Protein AF-K0REX4-F1 (afdb_monomer)

Foldseek 3Di:
DPPPPPPLPPDPPDPPDDHPVNVVVVVVVVVVVVVVVVVVVVVVCVVPQDPVQCDDPRRPVVVVVCCVVVVVVVVVVVLVVLCVVDVPCSVVVVVVVVVVVVVVVVVVCVVCVVVVVD

Solven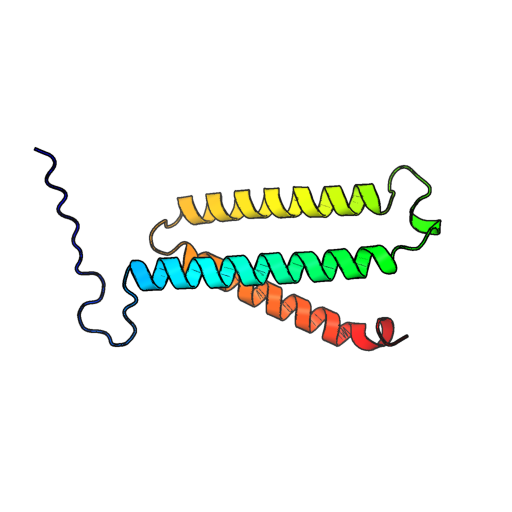t-accessible surface area (backbone atoms only — not comparable to full-atom values): 7109 Å² total; per-residue (Å²): 141,80,85,77,81,69,80,84,68,81,52,85,88,48,96,82,52,73,53,71,68,59,48,51,55,51,49,51,53,53,53,54,53,52,56,50,51,53,52,52,53,53,56,54,48,71,74,69,66,57,78,77,46,60,67,64,92,78,14,56,68,55,51,52,49,50,51,54,54,48,50,50,52,52,47,54,50,48,54,52,55,44,43,74,76,35,69,90,47,36,67,63,65,50,47,56,59,48,53,51,50,52,52,48,52,53,50,52,48,65,73,47,42,81,78,66,75,116

Mean predicted aligned error: 11.3 Å

Sequence (118 aa):
MFSADYSETFNQGLPLAVGPARYITGSLIAFSGIEACESYVASLMSKVVPSTLAQGTFNSGLLATLVGTGGRAVGDLFITLMGLISIRHILNLLIIPGIALMGLSIAIIRWNYELLAV

Secondary structure (DSSP, 8-state):
---------SSTT-TT---HHHHHHHHHHHHHHHHHHHHHHHHHHHHH--GGGGSSSS-HHHHHHHHHHHHHHHHHHHHHHHHHH-GGGHHHHHHHHHHHHHHHHHHHHHHHHHHH--

Structure (mmCIF, N/CA/C/O backbone):
data_AF-K0REX4-F1
#
_entry.id   AF-K0REX4-F1
#
loop_
_atom_site.group_PDB
_atom_site.id
_atom_site.type_symbol
_atom_site.label_atom_id
_atom_site.label_alt_id
_atom_site.label_comp_id
_atom_site.label_asym_id
_atom_site.label_entity_id
_atom_site.label_seq_id
_atom_site.pdbx_PDB_ins_code
_atom_site.Cartn_x
_atom_site.Cartn_y
_atom_site.Cartn_z
_atom_site.occupancy
_atom_site.B_iso_or_equiv
_atom_site.auth_seq_id
_atom_site.auth_comp_id
_atom_site.auth_asym_id
_atom_site.auth_atom_id
_atom_site.pdbx_PDB_model_num
ATOM 1 N N . MET A 1 1 ? 26.960 15.673 -26.737 1.00 39.31 1 MET A N 1
ATOM 2 C CA . MET A 1 1 ? 27.250 14.227 -26.802 1.00 39.31 1 MET A CA 1
ATOM 3 C C . MET A 1 1 ? 26.673 13.574 -25.554 1.00 39.31 1 MET A C 1
ATOM 5 O O . MET A 1 1 ? 27.376 13.366 -24.581 1.00 39.31 1 MET A O 1
ATOM 9 N N . PHE A 1 2 ? 25.360 13.354 -25.554 1.00 38.59 2 PHE A N 1
ATOM 10 C CA . PHE A 1 2 ? 24.672 12.518 -24.573 1.00 38.59 2 PHE A CA 1
ATOM 11 C C . PHE A 1 2 ? 23.896 11.519 -25.425 1.00 38.59 2 PHE A C 1
ATOM 13 O O . PHE A 1 2 ? 22.746 11.751 -25.785 1.00 38.59 2 PHE A O 1
ATOM 20 N N . SER A 1 3 ? 24.612 10.499 -25.907 1.00 38.62 3 SER A N 1
ATOM 21 C CA . SER A 1 3 ? 23.994 9.365 -26.588 1.00 38.62 3 SER A CA 1
ATOM 22 C C . SER A 1 3 ? 23.226 8.602 -25.531 1.00 38.62 3 SER A C 1
ATOM 24 O O . SER A 1 3 ? 23.769 7.741 -24.843 1.00 38.62 3 SER A O 1
ATOM 26 N N . ALA A 1 4 ? 21.971 8.988 -25.358 1.00 45.75 4 ALA A N 1
ATOM 27 C CA . ALA A 1 4 ? 21.021 8.195 -24.629 1.00 45.75 4 ALA A CA 1
ATOM 28 C C . ALA A 1 4 ? 20.598 7.057 -25.560 1.00 45.75 4 ALA A C 1
ATOM 30 O O . ALA A 1 4 ? 19.569 7.116 -26.229 1.00 45.75 4 ALA A O 1
ATOM 31 N N . ASP A 1 5 ? 21.462 6.046 -25.641 1.00 40.00 5 ASP A N 1
ATOM 32 C CA . ASP A 1 5 ? 21.108 4.718 -26.127 1.00 40.00 5 ASP A CA 1
ATOM 33 C C . ASP A 1 5 ? 20.165 4.107 -25.078 1.00 40.00 5 ASP A C 1
ATOM 35 O O . ASP A 1 5 ? 20.516 3.251 -24.263 1.00 40.00 5 ASP A O 1
ATOM 39 N N . TYR A 1 6 ? 18.956 4.667 -25.000 1.00 48.50 6 TYR A N 1
ATOM 40 C CA . TYR A 1 6 ? 17.841 3.993 -24.379 1.00 48.50 6 TYR A CA 1
ATOM 41 C C . TYR A 1 6 ? 17.543 2.836 -25.314 1.00 48.50 6 TYR A C 1
ATOM 43 O O . TYR A 1 6 ? 16.890 2.990 -26.340 1.00 48.50 6 TYR A O 1
ATOM 51 N N . SER A 1 7 ? 18.088 1.679 -24.967 1.00 47.53 7 SER A N 1
ATOM 52 C CA . SER A 1 7 ? 17.596 0.377 -25.387 1.00 47.53 7 SER A CA 1
ATOM 53 C C . SER A 1 7 ? 16.093 0.290 -25.048 1.00 47.53 7 SER A C 1
ATOM 55 O O . SER A 1 7 ? 15.681 -0.297 -24.048 1.00 47.53 7 SER A O 1
ATOM 57 N N . GLU A 1 8 ? 15.255 0.947 -25.856 1.00 49.91 8 GLU A N 1
ATOM 58 C CA . GLU A 1 8 ? 13.788 1.010 -25.786 1.00 49.91 8 GLU A CA 1
ATOM 59 C C . GLU A 1 8 ? 13.157 -0.254 -26.385 1.00 49.91 8 GLU A C 1
ATOM 61 O O . GLU A 1 8 ? 12.082 -0.243 -26.983 1.00 49.91 8 GLU A O 1
ATOM 66 N N . THR A 1 9 ? 13.834 -1.385 -26.212 1.00 52.44 9 THR A N 1
ATOM 67 C CA . THR A 1 9 ? 13.416 -2.682 -26.739 1.00 52.44 9 THR A CA 1
ATOM 68 C C . THR A 1 9 ? 13.166 -3.658 -25.598 1.00 52.44 9 THR A C 1
ATOM 70 O O . THR A 1 9 ? 13.515 -4.832 -25.670 1.00 52.44 9 THR A O 1
ATOM 73 N N . PHE A 1 10 ? 12.545 -3.201 -24.507 1.00 52.94 10 PHE A N 1
ATOM 74 C CA . PHE A 1 10 ? 12.085 -4.120 -23.469 1.00 52.94 10 PHE A CA 1
ATOM 75 C C . PHE A 1 10 ? 10.750 -4.749 -23.885 1.00 52.94 10 PHE A C 1
ATOM 77 O O . PHE A 1 10 ? 9.693 -4.125 -23.820 1.00 52.94 10 PHE A O 1
ATOM 84 N N . ASN A 1 11 ? 10.832 -6.024 -24.281 1.00 55.62 11 ASN A N 1
ATOM 85 C CA . ASN A 1 11 ? 9.716 -6.940 -24.534 1.00 55.62 11 ASN A CA 1
ATOM 86 C C . ASN A 1 11 ? 8.950 -6.740 -25.864 1.00 55.62 11 ASN A C 1
ATOM 88 O O . ASN A 1 11 ? 7.766 -7.062 -25.963 1.00 55.62 11 ASN A O 1
ATOM 92 N N . GLN A 1 12 ? 9.617 -6.258 -26.921 1.00 49.28 12 GLN A N 1
ATOM 93 C CA . GLN A 1 12 ? 9.059 -6.331 -28.278 1.00 49.28 12 GLN A CA 1
ATOM 94 C C . GLN A 1 12 ? 8.996 -7.803 -28.725 1.00 49.28 12 GLN A C 1
ATOM 96 O O . GLN A 1 12 ? 10.005 -8.391 -29.099 1.00 49.28 12 GLN A O 1
ATOM 101 N N . GLY A 1 13 ? 7.809 -8.409 -28.625 1.00 54.84 13 GLY A N 1
ATOM 102 C CA . GLY A 1 13 ? 7.546 -9.785 -29.066 1.00 54.84 13 GLY A CA 1
ATOM 103 C C . GLY A 1 13 ? 6.653 -10.613 -28.138 1.00 54.84 13 GLY A C 1
ATOM 104 O O . GLY A 1 13 ? 6.170 -11.662 -28.554 1.00 54.84 13 GLY A O 1
ATOM 105 N N . LEU A 1 14 ? 6.384 -10.152 -26.910 1.00 58.25 14 LEU A N 1
ATOM 106 C CA . LEU A 1 14 ? 5.507 -10.854 -25.968 1.00 58.25 14 LEU A CA 1
ATOM 107 C C . LEU A 1 14 ? 4.161 -10.119 -25.832 1.00 58.25 14 LEU A C 1
ATOM 109 O O . LEU A 1 14 ? 4.157 -8.925 -25.534 1.00 58.25 14 LEU A O 1
ATOM 113 N N . PRO A 1 15 ? 3.006 -10.796 -25.966 1.00 59.75 15 PRO A N 1
ATOM 114 C CA . PRO A 1 15 ? 1.693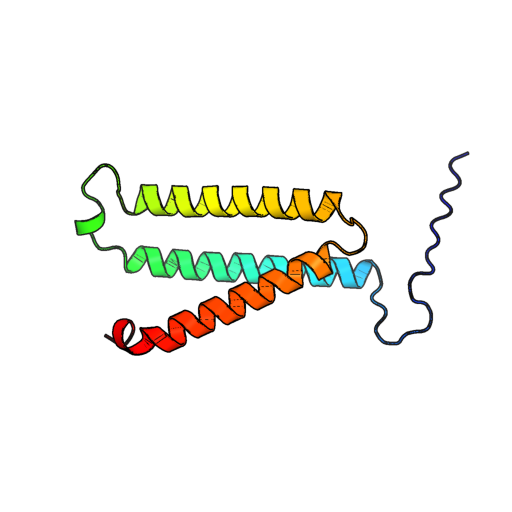 -10.144 -25.885 1.00 59.75 15 PRO A CA 1
ATOM 115 C C . PRO A 1 15 ? 1.406 -9.486 -24.522 1.00 59.75 15 PRO A C 1
ATOM 117 O O . PRO A 1 15 ? 0.574 -8.586 -24.436 1.00 59.75 15 PRO A O 1
ATOM 120 N N . LEU A 1 16 ? 2.110 -9.898 -23.460 1.00 62.91 16 LEU A N 1
ATOM 121 C CA . LEU A 1 16 ? 2.005 -9.318 -22.115 1.00 62.91 16 LEU A CA 1
ATOM 122 C C . LEU A 1 16 ? 2.991 -8.163 -21.856 1.00 62.91 16 LEU A C 1
ATOM 124 O O . LEU A 1 16 ? 3.087 -7.679 -20.729 1.00 62.91 16 LEU A O 1
ATOM 128 N N . ALA A 1 17 ? 3.730 -7.701 -22.866 1.00 63.00 17 ALA A N 1
ATOM 129 C CA . ALA A 1 17 ? 4.601 -6.542 -22.733 1.00 63.00 17 ALA A CA 1
ATOM 130 C C . ALA A 1 17 ? 3.800 -5.273 -22.409 1.00 63.00 17 ALA A C 1
ATOM 132 O O . ALA A 1 17 ? 2.876 -4.884 -23.129 1.00 63.00 17 ALA A O 1
ATOM 133 N N . VAL A 1 18 ? 4.170 -4.606 -21.316 1.00 67.75 18 VAL A N 1
ATOM 134 C CA . VAL A 1 18 ? 3.530 -3.365 -20.880 1.00 67.75 18 VAL A CA 1
ATOM 135 C C . VAL A 1 18 ? 4.457 -2.206 -21.213 1.00 67.75 18 VAL A C 1
ATOM 137 O O . VAL A 1 18 ? 5.563 -2.118 -20.691 1.00 67.75 18 VAL A O 1
ATOM 140 N N . GLY A 1 19 ? 4.006 -1.321 -22.103 1.00 76.62 19 GLY A N 1
ATOM 141 C CA . GLY A 1 19 ? 4.747 -0.107 -22.435 1.00 76.62 19 GLY A CA 1
ATOM 142 C C . GLY A 1 19 ? 4.775 0.897 -21.271 1.00 76.62 19 GLY A C 1
ATOM 143 O O . GLY A 1 19 ? 3.900 0.841 -20.398 1.00 76.62 19 GLY A O 1
ATOM 144 N N . PRO A 1 20 ? 5.712 1.864 -21.282 1.00 77.25 20 PRO A N 1
ATOM 145 C CA . PRO A 1 20 ? 5.881 2.841 -20.202 1.00 77.25 20 PRO A CA 1
ATOM 146 C C . PRO A 1 20 ? 4.593 3.601 -19.858 1.00 77.25 20 PRO A C 1
ATOM 148 O O . PRO A 1 20 ? 4.241 3.733 -18.691 1.00 77.25 20 PRO A O 1
ATOM 151 N N . ALA A 1 21 ? 3.831 4.025 -20.871 1.00 78.38 21 ALA A N 1
ATOM 152 C CA . ALA A 1 21 ? 2.570 4.739 -20.667 1.00 78.38 21 ALA A CA 1
ATOM 153 C C . ALA A 1 21 ? 1.525 3.887 -19.925 1.00 78.38 21 ALA A C 1
ATOM 155 O O . ALA A 1 21 ? 0.937 4.339 -18.947 1.00 78.38 21 ALA A O 1
ATOM 156 N N . ARG A 1 22 ? 1.339 2.624 -20.335 1.00 78.25 22 ARG A N 1
ATOM 157 C CA . ARG A 1 22 ? 0.398 1.693 -19.685 1.00 78.25 22 ARG A CA 1
ATOM 158 C C . ARG A 1 22 ? 0.818 1.383 -18.247 1.00 78.25 22 ARG A C 1
ATOM 160 O O . ARG A 1 22 ? -0.041 1.273 -17.378 1.00 78.25 22 ARG A O 1
ATOM 167 N N . TYR A 1 23 ? 2.124 1.278 -18.001 1.00 80.38 23 TYR A N 1
ATOM 168 C CA . TYR A 1 23 ? 2.685 1.080 -16.666 1.00 80.38 23 TYR A CA 1
ATOM 169 C C . TYR A 1 23 ? 2.392 2.267 -15.738 1.00 80.38 23 TYR A C 1
ATOM 171 O O . TYR A 1 23 ? 1.912 2.073 -14.619 1.00 80.38 23 TYR A O 1
ATOM 179 N N . ILE A 1 24 ? 2.624 3.496 -16.211 1.00 82.94 24 ILE A N 1
ATOM 180 C CA . ILE A 1 24 ? 2.369 4.718 -15.436 1.00 82.94 24 ILE A CA 1
ATOM 181 C C . ILE A 1 24 ? 0.870 4.857 -15.153 1.00 82.94 24 ILE A C 1
ATOM 183 O O . ILE A 1 24 ? 0.481 5.024 -13.999 1.00 82.94 24 ILE A O 1
ATOM 187 N N . THR A 1 25 ? 0.018 4.716 -16.174 1.00 87.12 25 THR A N 1
ATOM 188 C CA . THR A 1 25 ? -1.439 4.802 -16.003 1.00 87.12 25 THR A CA 1
ATOM 189 C C . THR A 1 25 ? -1.960 3.733 -15.041 1.00 87.12 25 THR A C 1
ATOM 191 O O . THR A 1 25 ? -2.743 4.054 -14.150 1.00 87.12 25 THR A O 1
ATOM 194 N N . GLY A 1 26 ? -1.499 2.483 -15.161 1.00 86.00 26 GLY A N 1
ATOM 195 C CA . GLY A 1 26 ? -1.882 1.409 -14.242 1.00 86.00 26 GLY A CA 1
ATOM 196 C C . GLY A 1 26 ? -1.451 1.680 -12.798 1.00 86.00 26 GLY A C 1
ATOM 197 O O . GLY A 1 26 ? -2.237 1.470 -11.876 1.00 86.00 26 GLY A O 1
ATOM 198 N N . SER A 1 27 ? -0.244 2.218 -12.604 1.00 84.06 27 SER A N 1
ATOM 199 C CA . SER A 1 27 ? 0.267 2.583 -11.277 1.00 84.06 27 SER A CA 1
ATOM 200 C C . SER A 1 27 ? -0.542 3.716 -10.638 1.00 84.06 27 SER A C 1
ATOM 202 O O . SER A 1 27 ? -0.859 3.641 -9.454 1.00 84.06 27 SER A O 1
ATOM 204 N N . LEU A 1 28 ? -0.936 4.733 -11.416 1.00 89.38 28 LEU A N 1
ATOM 205 C CA . LEU A 1 28 ? -1.781 5.834 -10.934 1.00 89.38 28 LEU A CA 1
ATOM 206 C C . LEU A 1 28 ? -3.167 5.346 -10.502 1.00 89.38 28 LEU A C 1
ATOM 208 O O . LEU A 1 28 ? -3.658 5.739 -9.445 1.00 89.38 28 LEU A O 1
ATOM 212 N N . ILE A 1 29 ? -3.780 4.464 -11.297 1.00 91.75 29 ILE A N 1
ATOM 213 C CA . ILE A 1 29 ? -5.084 3.875 -10.969 1.00 91.75 29 ILE A CA 1
ATOM 214 C C . ILE A 1 29 ? -4.979 3.062 -9.675 1.00 91.75 29 ILE A C 1
ATOM 216 O O . ILE A 1 29 ? -5.765 3.286 -8.755 1.00 91.75 29 ILE A O 1
ATOM 220 N N . ALA A 1 30 ? -3.987 2.173 -9.569 1.00 87.44 30 ALA A N 1
ATOM 221 C C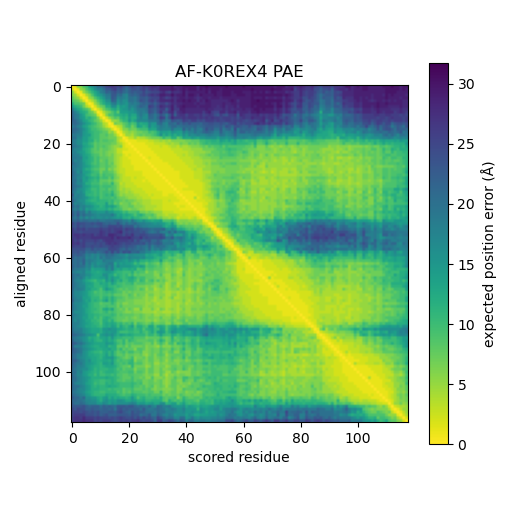A . ALA A 1 30 ? -3.778 1.363 -8.370 1.00 87.44 30 ALA A CA 1
ATOM 222 C C . ALA A 1 30 ? -3.554 2.230 -7.120 1.00 87.44 30 ALA A C 1
ATOM 224 O O . ALA A 1 30 ? -4.208 2.014 -6.101 1.00 87.44 30 ALA A O 1
ATOM 225 N N . PHE A 1 31 ? -2.697 3.250 -7.221 1.00 87.56 31 PHE A N 1
ATOM 226 C CA . PHE A 1 31 ? -2.433 4.192 -6.134 1.00 87.56 31 PHE A CA 1
ATOM 227 C C . PHE A 1 31 ? -3.707 4.916 -5.678 1.00 87.56 31 PHE A C 1
ATOM 229 O O . PHE A 1 31 ? -4.024 4.921 -4.491 1.00 87.56 31 PHE A O 1
ATOM 236 N N . SER A 1 32 ? -4.487 5.453 -6.622 1.00 93.06 32 SER A N 1
ATOM 237 C CA . SER A 1 32 ? -5.739 6.152 -6.301 1.00 93.06 32 SER A CA 1
ATOM 238 C C . SER A 1 32 ? -6.765 5.254 -5.600 1.00 93.06 32 SER A C 1
ATOM 240 O O . SER A 1 32 ? -7.444 5.701 -4.677 1.00 93.06 32 SER A O 1
ATOM 242 N N . GLY A 1 33 ? -6.852 3.979 -5.997 1.00 91.31 33 GLY A N 1
ATOM 243 C CA . GLY A 1 33 ? -7.753 3.012 -5.374 1.00 91.31 33 GLY A CA 1
ATOM 244 C C . GLY A 1 33 ? -7.356 2.679 -3.936 1.00 91.31 33 GLY A C 1
ATOM 245 O O . GLY A 1 33 ? -8.222 2.601 -3.068 1.00 91.31 33 GLY A O 1
ATOM 246 N N . ILE A 1 34 ? -6.056 2.533 -3.668 1.00 87.50 34 ILE A N 1
ATOM 247 C CA . ILE A 1 34 ? -5.538 2.258 -2.320 1.00 87.50 34 ILE A CA 1
ATOM 248 C C . ILE A 1 34 ? -5.827 3.436 -1.379 1.00 87.50 34 ILE A C 1
ATOM 250 O O . ILE A 1 34 ? -6.397 3.228 -0.309 1.0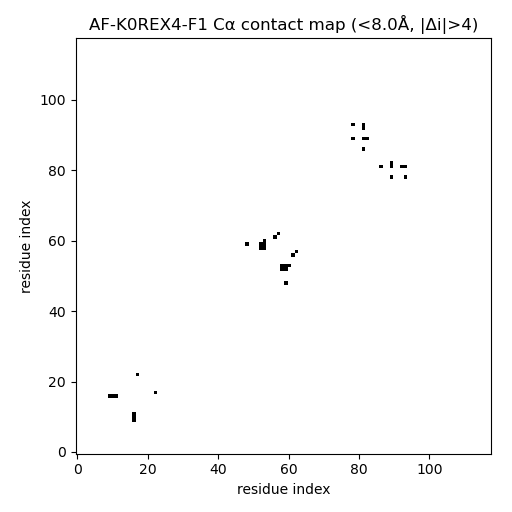0 87.50 34 ILE A O 1
ATOM 254 N N . GLU A 1 35 ? -5.519 4.668 -1.795 1.00 89.38 35 GLU A N 1
ATOM 255 C CA . GLU A 1 35 ? -5.771 5.876 -0.988 1.00 89.38 35 GLU A CA 1
ATOM 256 C C . GLU A 1 35 ? -7.269 6.097 -0.713 1.00 89.38 35 GLU A C 1
ATOM 258 O O . GLU A 1 35 ? -7.663 6.506 0.386 1.00 89.38 35 GLU A O 1
ATOM 263 N N . ALA A 1 36 ? -8.130 5.778 -1.687 1.00 93.06 36 ALA A N 1
ATOM 264 C CA . ALA A 1 36 ? -9.574 5.810 -1.487 1.00 93.06 36 ALA A CA 1
ATOM 265 C C . ALA A 1 36 ? -10.007 4.799 -0.412 1.00 93.06 36 ALA A C 1
ATOM 267 O O . ALA A 1 36 ? -10.713 5.173 0.525 1.00 93.06 36 ALA A O 1
ATOM 268 N N . CYS A 1 37 ? -9.557 3.542 -0.505 1.00 86.75 37 CYS A N 1
ATOM 269 C CA . CYS A 1 37 ? -9.873 2.495 0.473 1.00 86.75 37 CYS A CA 1
ATOM 270 C C . CYS A 1 37 ? -9.411 2.852 1.896 1.00 86.75 37 CYS A C 1
ATOM 272 O O . CYS A 1 37 ? -10.197 2.715 2.835 1.00 86.75 37 CYS A O 1
ATOM 274 N N . GLU A 1 38 ? -8.188 3.367 2.055 1.00 85.19 38 GLU A N 1
ATOM 275 C CA . GLU A 1 38 ? 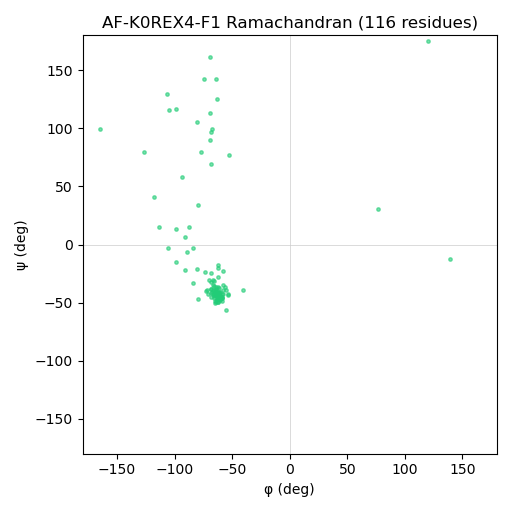-7.665 3.847 3.347 1.00 85.19 38 GLU A CA 1
ATOM 276 C C . GLU A 1 38 ? -8.558 4.947 3.944 1.00 85.19 38 GLU A C 1
ATOM 278 O O . GLU A 1 38 ? -8.905 4.917 5.129 1.00 85.19 38 GLU A O 1
ATOM 283 N N . SER A 1 39 ? -9.017 5.882 3.106 1.00 87.19 39 SER A N 1
ATOM 284 C CA . SER A 1 39 ? -9.905 6.974 3.525 1.00 87.19 39 SER A CA 1
ATOM 285 C C . SER A 1 39 ? -11.267 6.467 4.022 1.00 87.19 39 SER A C 1
ATOM 287 O O . SER A 1 39 ? -11.800 6.982 5.010 1.00 87.19 39 SER A O 1
ATOM 289 N N . TYR A 1 40 ? -11.829 5.433 3.384 1.00 90.06 40 TYR A N 1
ATOM 290 C CA . TYR A 1 40 ? -13.072 4.802 3.842 1.00 90.06 40 TYR A CA 1
ATOM 291 C C . TYR A 1 40 ? -12.901 4.113 5.198 1.00 90.06 40 TYR A C 1
ATOM 293 O O . TYR A 1 40 ? -13.731 4.309 6.089 1.00 90.06 40 TYR A O 1
ATOM 301 N N . VAL A 1 41 ? -11.823 3.343 5.381 1.00 85.56 41 VAL A N 1
ATOM 302 C CA . VAL A 1 41 ? -11.539 2.654 6.651 1.00 85.56 41 VAL A CA 1
ATOM 303 C C . VAL A 1 41 ? -11.358 3.664 7.784 1.00 85.56 41 VAL A C 1
ATOM 305 O O . VAL A 1 41 ? -11.963 3.507 8.846 1.00 85.56 41 VAL A O 1
ATOM 308 N N . ALA A 1 42 ? -10.612 4.744 7.545 1.00 82.44 42 ALA A N 1
ATOM 309 C CA . ALA A 1 42 ? -10.444 5.820 8.519 1.00 82.44 42 ALA A CA 1
ATOM 310 C C . ALA A 1 42 ? -11.786 6.486 8.885 1.00 82.44 42 ALA A C 1
ATOM 312 O O . ALA A 1 42 ? -12.057 6.749 10.061 1.00 82.44 42 ALA A O 1
ATOM 313 N N . SER A 1 43 ? -12.663 6.705 7.898 1.00 84.75 43 SER A N 1
ATOM 314 C CA . SER A 1 43 ? -14.001 7.266 8.122 1.00 84.75 43 SER A CA 1
ATOM 315 C C . SER A 1 43 ? -14.879 6.353 8.982 1.00 84.75 43 SER A C 1
ATOM 317 O O . SER A 1 43 ? -15.547 6.829 9.902 1.00 84.75 43 SER A O 1
ATOM 319 N N . LEU A 1 44 ? -14.853 5.039 8.743 1.00 82.38 44 LEU A N 1
ATOM 320 C CA . LEU A 1 44 ? -15.582 4.074 9.569 1.00 82.38 44 LEU A CA 1
ATOM 321 C C . LEU A 1 44 ? -15.019 4.014 10.992 1.00 82.38 44 LEU A C 1
ATOM 323 O O . LEU A 1 44 ? -15.794 4.087 11.945 1.00 82.38 44 LEU A O 1
ATOM 327 N N . MET A 1 45 ? -13.691 3.980 11.139 1.00 74.94 45 MET A N 1
ATOM 328 C CA . MET A 1 45 ? -13.027 3.978 12.446 1.00 74.94 45 MET A CA 1
ATOM 329 C C . MET A 1 45 ? -13.412 5.196 13.287 1.00 74.94 45 MET A C 1
ATOM 331 O O . MET A 1 45 ? -13.705 5.049 14.470 1.00 74.94 45 MET A O 1
ATOM 335 N N . SER A 1 46 ? -13.539 6.379 12.677 1.00 75.94 46 SER A N 1
ATOM 336 C CA . SER A 1 46 ? -13.978 7.589 13.390 1.00 75.94 46 SER A CA 1
ATOM 337 C C . SER A 1 46 ? -15.356 7.470 14.063 1.00 75.94 46 SER A C 1
ATOM 339 O O . SER A 1 46 ? -15.628 8.193 15.017 1.00 75.94 46 SER A O 1
ATOM 341 N N . LYS A 1 47 ? -16.215 6.550 13.600 1.00 77.06 47 LYS A N 1
ATOM 342 C CA . LYS A 1 47 ? -17.562 6.328 14.152 1.00 77.06 47 LYS A CA 1
ATOM 343 C C . LYS A 1 47 ? -17.602 5.276 15.256 1.00 77.06 47 LYS A C 1
ATOM 345 O O . LYS A 1 47 ? -18.549 5.268 16.035 1.00 77.06 47 LYS A O 1
ATOM 350 N N . VAL A 1 48 ? -16.614 4.383 15.296 1.00 71.31 48 VAL A N 1
ATOM 351 C CA . VAL A 1 48 ? -16.589 3.232 16.213 1.00 71.31 48 VAL A CA 1
ATOM 352 C C . VAL A 1 48 ? -15.602 3.399 17.363 1.00 71.31 48 VAL A C 1
ATOM 354 O O . VAL A 1 48 ? -15.561 2.538 18.233 1.00 71.31 48 VAL A O 1
ATOM 357 N N . VAL A 1 49 ? -14.824 4.488 17.410 1.00 67.88 49 VAL A N 1
ATOM 358 C CA . VAL A 1 49 ? -13.920 4.768 18.537 1.00 67.88 49 VAL A CA 1
ATOM 359 C C . VAL A 1 49 ? -14.743 5.110 19.791 1.00 67.88 49 VAL A C 1
ATOM 361 O O . VAL A 1 49 ? -15.394 6.157 19.829 1.00 67.88 49 VAL A O 1
ATOM 364 N N . PRO A 1 50 ? -14.722 4.263 20.838 1.00 59.62 50 PRO A N 1
ATOM 365 C CA . PRO A 1 50 ? -15.465 4.522 22.062 1.00 59.62 50 PRO A CA 1
ATOM 366 C C . PRO A 1 50 ? -14.781 5.617 22.892 1.00 59.62 50 PRO A C 1
ATOM 368 O O . PRO A 1 50 ? -13.556 5.669 23.013 1.00 59.62 50 PRO A O 1
ATOM 371 N N . SER A 1 51 ? -15.583 6.471 23.532 1.00 59.69 51 SER A N 1
ATOM 372 C CA . SER A 1 51 ? -15.125 7.597 24.365 1.00 59.69 51 SER A CA 1
ATOM 373 C C . SER A 1 51 ? -14.305 7.176 25.594 1.00 59.69 51 SER A C 1
ATOM 375 O O . SER A 1 51 ? -13.561 7.983 26.149 1.00 59.69 51 SER A O 1
ATOM 377 N N . THR A 1 52 ? -14.381 5.906 25.993 1.00 59.59 52 THR A N 1
ATOM 378 C CA . THR A 1 52 ? -13.582 5.310 27.074 1.00 59.59 52 THR A CA 1
ATOM 379 C C . THR A 1 52 ? -12.115 5.080 26.694 1.00 59.59 52 THR A C 1
ATOM 381 O O . THR A 1 52 ? -11.265 5.097 27.578 1.00 59.59 52 THR A O 1
ATOM 384 N N . LEU A 1 53 ? -11.787 4.951 25.400 1.00 55.72 53 LEU A N 1
ATOM 385 C CA . LEU A 1 53 ? -10.405 4.843 24.894 1.00 55.72 53 LEU A CA 1
ATOM 386 C C . LEU A 1 53 ? -9.716 6.209 24.696 1.00 55.72 53 LEU A C 1
ATOM 388 O O . LEU A 1 53 ? -8.548 6.271 24.303 1.00 55.72 53 LEU A O 1
ATOM 392 N N . ALA A 1 54 ? -10.436 7.308 24.941 1.00 56.12 54 ALA A N 1
ATOM 393 C CA . ALA A 1 54 ? -9.927 8.672 24.810 1.00 56.12 54 ALA A CA 1
ATOM 394 C C . ALA A 1 54 ? -9.270 9.213 26.095 1.00 56.12 54 ALA A C 1
ATOM 396 O O . ALA A 1 54 ? -8.709 10.309 26.085 1.00 56.12 54 ALA A O 1
ATOM 397 N N . GLN A 1 55 ? -9.337 8.466 27.201 1.00 54.88 55 GLN A N 1
ATOM 398 C CA . GLN A 1 55 ? -8.808 8.868 28.506 1.00 54.88 55 GLN A CA 1
ATOM 399 C C . GLN A 1 55 ? -7.428 8.226 28.744 1.00 54.88 55 GLN A C 1
ATOM 401 O O . GLN A 1 55 ? -7.313 7.006 28.821 1.00 54.88 55 GLN A O 1
ATOM 406 N N . GLY A 1 56 ? -6.378 9.050 28.871 1.00 66.81 56 GLY A N 1
ATOM 407 C CA . GLY A 1 56 ? -5.001 8.624 29.177 1.00 66.81 56 GLY A CA 1
ATOM 408 C C . GLY A 1 56 ? -3.960 8.985 28.106 1.00 66.81 56 GLY A C 1
ATOM 409 O O . GLY A 1 56 ? -4.283 9.519 27.048 1.00 66.81 56 GLY A O 1
ATOM 410 N N . THR A 1 57 ? -2.681 8.700 28.383 1.00 62.81 57 THR A N 1
ATOM 411 C CA . THR A 1 57 ? -1.539 9.008 27.492 1.00 62.81 57 THR A CA 1
ATOM 412 C C . THR A 1 57 ? -1.514 8.134 26.228 1.00 62.81 57 THR A C 1
ATOM 414 O O . THR A 1 57 ? -1.109 8.603 25.168 1.00 62.81 57 THR A O 1
ATOM 417 N N . PHE A 1 58 ? -2.018 6.895 26.304 1.00 67.12 58 PHE A N 1
ATOM 418 C CA . PHE A 1 58 ? -2.273 6.015 25.153 1.00 67.12 58 PHE A CA 1
ATOM 419 C C . PHE A 1 58 ? -3.722 6.155 24.669 1.00 67.12 58 PHE A C 1
ATOM 421 O O . PHE A 1 58 ? -4.492 5.198 24.640 1.00 67.12 58 PHE A O 1
ATOM 428 N N . ASN A 1 59 ? -4.101 7.380 24.305 1.00 77.50 59 ASN A N 1
ATOM 429 C CA . ASN A 1 59 ? -5.375 7.645 23.646 1.00 77.50 59 ASN A CA 1
ATOM 430 C C . ASN A 1 59 ? -5.397 6.957 22.267 1.00 77.50 59 ASN A C 1
ATOM 432 O O . ASN A 1 59 ? -4.396 6.967 21.543 1.00 77.50 59 ASN A O 1
ATOM 436 N N . SER A 1 60 ? -6.557 6.425 21.881 1.00 72.81 60 SER A N 1
ATOM 437 C CA . SER A 1 60 ? -6.862 5.964 20.517 1.00 72.81 60 SER A CA 1
ATOM 438 C C . SER A 1 60 ? -6.324 6.877 19.400 1.00 72.81 60 SER A C 1
ATOM 440 O O . SER A 1 60 ? -5.787 6.374 18.417 1.00 72.81 60 SER A O 1
ATOM 442 N N . GLY A 1 61 ? -6.374 8.205 19.566 1.00 76.62 61 GLY A N 1
ATOM 443 C CA . GLY A 1 61 ? -5.838 9.159 18.584 1.00 76.62 61 GLY A CA 1
ATOM 444 C C . GLY A 1 61 ? -4.308 9.144 18.458 1.00 76.62 61 GLY A C 1
ATOM 445 O O . GLY A 1 61 ? -3.773 9.233 17.350 1.00 76.62 61 GLY A O 1
ATOM 446 N N . LEU A 1 62 ? -3.588 8.979 19.575 1.00 81.50 62 LEU A N 1
ATOM 447 C CA . LEU A 1 62 ? -2.124 8.882 19.577 1.00 81.50 62 LEU A CA 1
ATOM 448 C C . LEU A 1 62 ? -1.667 7.551 18.973 1.00 81.50 62 LEU A C 1
ATOM 450 O O . LEU A 1 62 ? -0.762 7.535 18.144 1.00 81.50 62 LEU A O 1
ATOM 454 N N . LEU A 1 63 ? -2.339 6.453 19.328 1.00 79.06 63 LEU A N 1
ATOM 455 C CA . LEU A 1 63 ? -2.095 5.132 18.744 1.00 79.06 63 LEU A CA 1
ATOM 456 C C . LEU A 1 63 ? -2.370 5.112 17.237 1.00 79.06 63 LEU A C 1
ATOM 458 O O . LEU A 1 63 ? -1.534 4.619 16.486 1.00 79.06 63 LEU A O 1
ATOM 462 N N . ALA A 1 64 ? -3.477 5.700 16.779 1.00 80.75 64 ALA A N 1
ATOM 463 C CA . ALA A 1 64 ? -3.790 5.794 15.353 1.00 80.75 64 ALA A CA 1
ATOM 464 C C . ALA A 1 64 ? -2.729 6.598 14.583 1.00 80.75 64 ALA A C 1
ATOM 466 O O . ALA A 1 64 ? -2.297 6.194 13.505 1.00 80.75 64 ALA A O 1
ATOM 467 N N . THR A 1 65 ? -2.251 7.700 15.165 1.00 84.62 65 THR A N 1
ATOM 468 C CA . THR A 1 65 ? -1.200 8.525 14.552 1.00 84.62 65 THR A CA 1
ATOM 469 C C . THR A 1 65 ? 0.143 7.795 14.521 1.00 84.62 65 THR A C 1
ATOM 471 O O . THR A 1 65 ? 0.845 7.834 13.508 1.00 84.62 65 THR A O 1
ATOM 474 N N . LEU A 1 66 ? 0.501 7.096 15.601 1.00 86.94 66 LEU A N 1
ATOM 475 C CA . LEU A 1 66 ? 1.743 6.332 15.688 1.00 86.94 66 LEU A CA 1
ATOM 476 C C . LEU A 1 66 ? 1.738 5.143 14.720 1.00 86.94 66 LEU A C 1
ATOM 478 O O . LEU A 1 66 ? 2.731 4.910 14.040 1.00 86.94 66 LEU A O 1
ATOM 482 N N . VAL A 1 67 ? 0.618 4.425 14.615 1.00 85.88 67 VAL A N 1
ATOM 483 C CA . VAL A 1 67 ? 0.455 3.323 13.655 1.00 85.88 67 VAL A CA 1
ATOM 484 C C . VAL A 1 67 ? 0.493 3.847 12.221 1.00 85.88 67 VAL A C 1
ATOM 486 O O . VAL A 1 67 ? 1.193 3.272 11.394 1.00 85.88 67 VAL A O 1
ATOM 489 N N . GLY A 1 68 ? -0.180 4.962 11.924 1.00 83.94 68 GLY A N 1
ATOM 490 C CA . GLY A 1 68 ? -0.184 5.545 10.580 1.00 83.94 68 GLY A CA 1
ATOM 491 C C . GLY A 1 68 ? 1.195 6.045 10.139 1.00 83.94 68 GLY A C 1
ATOM 492 O O . GLY A 1 68 ? 1.681 5.695 9.062 1.00 83.94 68 GLY A O 1
ATOM 493 N N . THR A 1 69 ? 1.864 6.837 10.979 1.00 89.88 69 THR A N 1
ATOM 494 C CA . THR A 1 69 ? 3.201 7.373 10.666 1.00 89.88 69 THR A CA 1
ATOM 495 C C . THR A 1 69 ? 4.283 6.296 10.722 1.00 89.88 69 THR A C 1
ATOM 497 O O . THR A 1 69 ? 5.142 6.255 9.844 1.00 89.88 69 THR A O 1
ATOM 500 N N . GLY A 1 70 ? 4.208 5.378 11.689 1.00 89.81 70 GLY A N 1
ATOM 501 C CA . GLY A 1 70 ? 5.101 4.226 11.795 1.00 89.81 70 GLY A CA 1
ATOM 502 C C . GLY A 1 70 ? 4.956 3.269 10.614 1.00 89.81 70 GLY A C 1
ATOM 503 O O . GLY A 1 70 ? 5.960 2.850 10.046 1.00 89.81 70 GLY A O 1
ATOM 504 N N . GLY A 1 71 ? 3.724 2.984 10.186 1.00 87.56 71 GLY A N 1
ATOM 505 C CA . GLY A 1 71 ? 3.450 2.160 9.009 1.00 87.56 71 GLY A CA 1
ATOM 506 C C . GLY A 1 71 ? 4.047 2.756 7.735 1.00 87.56 71 GLY A C 1
ATOM 507 O O . GLY A 1 71 ? 4.730 2.050 6.994 1.00 87.56 71 GLY A O 1
ATOM 508 N N . ARG A 1 72 ? 3.880 4.069 7.523 1.00 86.75 72 ARG A N 1
ATOM 509 C CA . ARG A 1 72 ? 4.514 4.783 6.401 1.00 86.75 72 ARG A CA 1
ATOM 510 C C . ARG A 1 72 ? 6.040 4.736 6.475 1.00 86.75 72 ARG A C 1
ATOM 512 O O . ARG A 1 72 ? 6.671 4.377 5.490 1.00 86.75 72 ARG A O 1
ATOM 519 N N . ALA A 1 73 ? 6.627 4.989 7.645 1.00 92.88 73 ALA A N 1
ATOM 520 C CA . ALA A 1 73 ? 8.079 4.936 7.826 1.00 92.88 73 ALA A CA 1
ATOM 521 C C . ALA A 1 73 ? 8.664 3.538 7.549 1.00 92.88 73 ALA A C 1
ATOM 523 O O . ALA A 1 73 ? 9.702 3.413 6.898 1.00 92.88 73 ALA A O 1
ATOM 524 N N . VAL A 1 74 ? 7.991 2.476 8.007 1.00 89.88 74 VAL A N 1
ATOM 525 C CA . VAL A 1 74 ? 8.387 1.089 7.710 1.00 89.88 74 VAL A CA 1
ATOM 526 C C . VAL A 1 74 ? 8.225 0.784 6.218 1.00 89.88 74 VAL A C 1
ATOM 528 O O . VAL A 1 74 ? 9.091 0.128 5.641 1.00 89.88 74 VAL A O 1
ATOM 531 N N . GLY A 1 75 ? 7.165 1.289 5.580 1.00 87.81 75 GLY A N 1
ATOM 532 C CA . GLY A 1 75 ? 6.952 1.180 4.136 1.00 87.81 75 GLY A CA 1
ATOM 533 C C . GLY A 1 75 ? 8.064 1.843 3.319 1.00 87.81 75 GLY A C 1
ATOM 534 O O . GLY A 1 75 ? 8.634 1.204 2.435 1.00 87.81 75 GLY A O 1
ATOM 535 N N . ASP A 1 76 ? 8.439 3.075 3.662 1.00 88.50 76 ASP A N 1
ATOM 536 C CA . ASP A 1 76 ? 9.518 3.814 2.995 1.00 88.50 76 ASP A CA 1
ATOM 537 C C . ASP A 1 76 ? 10.877 3.124 3.179 1.00 88.50 76 ASP A C 1
ATOM 539 O O . ASP A 1 76 ? 11.662 3.004 2.229 1.00 88.50 76 ASP A O 1
ATOM 543 N N . LEU A 1 77 ? 11.143 2.596 4.380 1.00 90.31 77 LEU A N 1
ATOM 544 C CA . LEU A 1 77 ? 12.338 1.797 4.647 1.00 90.31 77 LEU A CA 1
ATOM 545 C C . LEU A 1 77 ? 12.345 0.518 3.801 1.00 90.31 77 LEU A C 1
ATOM 547 O O . LEU A 1 77 ? 13.368 0.179 3.204 1.00 90.31 77 LEU A O 1
ATOM 551 N N . PHE A 1 78 ? 11.207 -0.172 3.705 1.00 87.31 78 PHE A N 1
ATOM 552 C CA . PHE A 1 78 ? 11.074 -1.379 2.895 1.00 87.31 78 PHE A CA 1
ATOM 553 C C . PHE A 1 78 ? 11.306 -1.094 1.407 1.00 87.31 78 PHE A C 1
ATOM 555 O O . PHE A 1 78 ? 12.102 -1.783 0.770 1.00 87.31 78 PHE A O 1
ATOM 562 N N . ILE A 1 79 ? 10.689 -0.042 0.861 1.00 87.31 79 ILE A N 1
ATOM 563 C CA . ILE A 1 79 ? 10.887 0.390 -0.531 1.00 87.31 79 ILE A CA 1
ATOM 564 C C . ILE A 1 79 ? 12.361 0.722 -0.784 1.00 87.31 79 ILE A C 1
ATOM 566 O O . ILE A 1 79 ? 12.922 0.299 -1.796 1.00 87.31 79 ILE A O 1
ATOM 570 N N . THR A 1 80 ? 13.009 1.415 0.155 1.00 88.50 80 THR A N 1
ATOM 571 C CA . THR A 1 80 ? 14.437 1.750 0.068 1.00 88.50 80 THR A CA 1
ATOM 572 C C . THR A 1 80 ? 15.305 0.489 0.027 1.00 88.50 80 THR A C 1
ATOM 574 O O . THR A 1 80 ? 16.165 0.365 -0.846 1.00 88.50 80 THR A O 1
ATOM 577 N N . LEU A 1 81 ? 15.051 -0.487 0.906 1.00 86.50 81 LEU A N 1
ATOM 578 C CA . LEU A 1 81 ? 15.777 -1.764 0.929 1.00 86.50 81 LEU A CA 1
ATOM 579 C C . LEU A 1 81 ? 15.576 -2.570 -0.363 1.00 86.50 81 LEU A C 1
ATOM 581 O O . LEU A 1 81 ? 16.537 -3.106 -0.916 1.00 86.50 81 LEU A O 1
ATOM 585 N N . MET A 1 82 ? 14.345 -2.6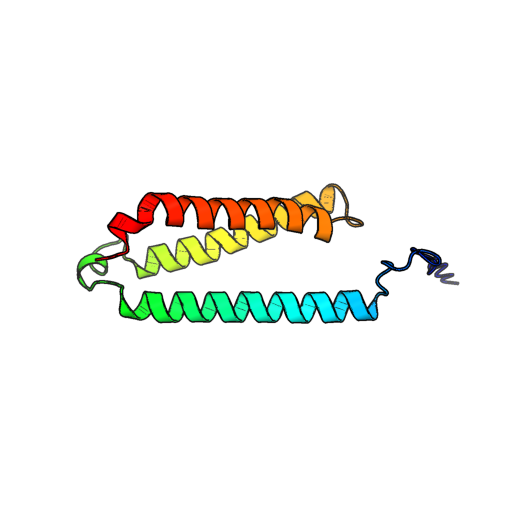28 -0.876 1.00 83.75 82 MET A N 1
ATOM 586 C CA . MET A 1 82 ? 14.045 -3.310 -2.140 1.00 83.75 82 MET A CA 1
ATOM 587 C C . MET A 1 82 ? 14.701 -2.603 -3.338 1.00 83.75 82 MET A C 1
ATOM 589 O O . MET A 1 82 ? 15.174 -3.262 -4.267 1.00 83.75 82 MET A O 1
ATOM 593 N N . GLY A 1 83 ? 14.799 -1.271 -3.295 1.00 83.12 83 GLY A N 1
ATOM 594 C CA . GLY A 1 83 ? 15.505 -0.467 -4.293 1.00 83.12 83 GLY A CA 1
ATOM 595 C C . GLY A 1 83 ? 17.012 -0.695 -4.318 1.00 83.12 83 GLY A C 1
ATOM 596 O O . GLY A 1 83 ? 17.590 -0.728 -5.404 1.00 83.12 83 GLY A O 1
ATOM 597 N N . LEU A 1 84 ? 17.635 -0.934 -3.158 1.00 82.38 84 LEU A N 1
ATOM 598 C CA . LEU A 1 84 ? 19.058 -1.289 -3.072 1.00 82.38 84 LEU A CA 1
ATOM 599 C C . LEU A 1 84 ? 19.365 -2.657 -3.705 1.00 82.38 84 LEU A C 1
ATOM 601 O O . LEU A 1 84 ? 20.446 -2.841 -4.257 1.00 82.38 84 LEU A O 1
ATOM 605 N N . ILE A 1 85 ? 18.423 -3.606 -3.659 1.00 80.25 85 ILE A N 1
ATOM 606 C CA . ILE A 1 85 ? 18.590 -4.949 -4.238 1.00 80.25 85 ILE A CA 1
ATOM 607 C C . ILE A 1 85 ? 18.374 -4.952 -5.754 1.00 80.25 85 ILE A C 1
ATOM 609 O O . ILE A 1 85 ? 19.144 -5.575 -6.487 1.00 80.25 85 ILE A O 1
ATOM 613 N N . SER A 1 86 ? 17.304 -4.319 -6.251 1.00 73.38 86 SER A N 1
ATOM 614 C CA . SER A 1 86 ? 16.973 -4.325 -7.683 1.00 73.38 86 SER A CA 1
ATOM 615 C C . SER A 1 86 ? 15.952 -3.250 -8.065 1.00 73.38 86 SER A C 1
ATOM 617 O O . SER A 1 86 ? 14.743 -3.469 -8.013 1.00 73.38 86 SER A O 1
ATOM 619 N N . ILE A 1 87 ? 16.435 -2.132 -8.613 1.00 73.62 87 ILE A N 1
ATOM 620 C CA . ILE A 1 87 ? 15.594 -1.068 -9.199 1.00 73.62 87 ILE A CA 1
ATOM 621 C C . ILE A 1 87 ? 14.696 -1.576 -10.336 1.00 73.62 87 ILE A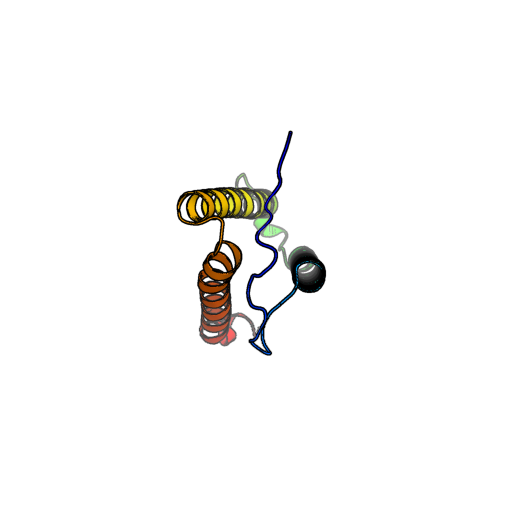 C 1
ATOM 623 O O . ILE A 1 87 ? 13.561 -1.129 -10.483 1.00 73.62 87 ILE A O 1
ATOM 627 N N . ARG A 1 88 ? 15.170 -2.544 -11.132 1.00 67.50 88 ARG A N 1
ATOM 628 C CA . ARG A 1 88 ? 14.440 -3.045 -12.310 1.00 67.50 88 ARG A CA 1
ATOM 629 C C . ARG A 1 88 ? 13.166 -3.818 -11.956 1.00 67.50 88 ARG A C 1
ATOM 631 O O . ARG A 1 88 ? 12.213 -3.783 -12.726 1.00 67.50 88 ARG A O 1
ATOM 638 N N . HIS A 1 89 ? 13.153 -4.509 -10.817 1.00 69.81 89 HIS A N 1
ATOM 639 C CA . HIS A 1 89 ? 12.062 -5.402 -10.407 1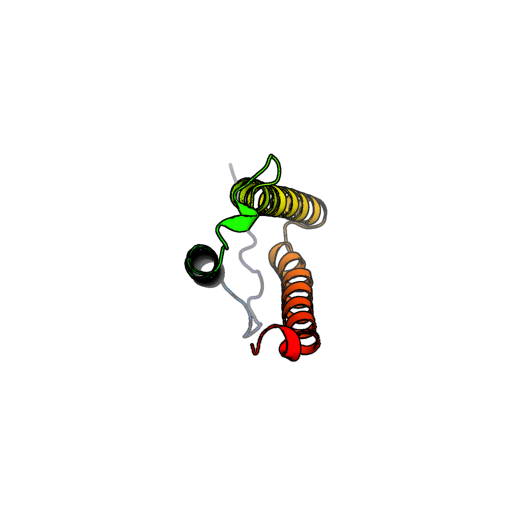.00 69.81 89 HIS A CA 1
ATOM 640 C C . HIS A 1 89 ? 11.315 -4.896 -9.171 1.00 69.81 89 HIS A C 1
ATOM 642 O O . HIS A 1 89 ? 10.556 -5.655 -8.573 1.00 69.81 89 HIS A O 1
ATOM 648 N N . ILE A 1 90 ? 11.505 -3.625 -8.800 1.00 77.06 90 ILE A N 1
ATOM 649 C CA . ILE A 1 90 ? 11.015 -3.065 -7.537 1.00 77.06 90 ILE A CA 1
ATOM 650 C C . ILE A 1 90 ? 9.501 -3.251 -7.375 1.00 77.06 90 ILE A C 1
ATOM 652 O O . ILE A 1 90 ? 9.040 -3.627 -6.305 1.00 77.06 90 ILE A O 1
ATOM 656 N N . LEU A 1 91 ? 8.733 -3.085 -8.461 1.00 73.56 91 LEU A N 1
ATOM 657 C CA . LEU A 1 91 ? 7.281 -3.227 -8.421 1.00 73.56 91 LEU A CA 1
ATOM 658 C C . LEU A 1 91 ? 6.875 -4.684 -8.183 1.00 73.56 91 LEU A C 1
ATOM 660 O O . LEU A 1 91 ? 6.039 -4.958 -7.333 1.00 73.56 91 LEU A O 1
ATOM 664 N N . ASN A 1 92 ? 7.497 -5.631 -8.887 1.00 81.12 92 ASN A N 1
ATOM 665 C CA . ASN A 1 92 ? 7.203 -7.051 -8.695 1.00 81.12 92 ASN A CA 1
ATOM 666 C C . ASN A 1 92 ? 7.589 -7.511 -7.281 1.00 81.12 92 ASN A C 1
ATOM 668 O O . ASN A 1 92 ? 6.841 -8.233 -6.627 1.00 81.12 92 ASN A O 1
ATOM 672 N N . LEU A 1 93 ? 8.733 -7.034 -6.789 1.00 79.19 93 LEU A N 1
ATOM 673 C CA . LEU A 1 93 ? 9.234 -7.341 -5.454 1.00 79.19 93 LEU A CA 1
ATOM 674 C C . LEU A 1 93 ? 8.378 -6.713 -4.342 1.00 79.19 93 LEU A C 1
ATOM 676 O O . LEU A 1 93 ? 8.350 -7.248 -3.241 1.00 79.19 93 LEU A O 1
ATOM 680 N N . LEU A 1 94 ? 7.655 -5.625 -4.634 1.00 81.94 94 LEU A N 1
ATOM 681 C CA . LEU A 1 94 ? 6.703 -4.980 -3.723 1.00 81.94 94 LEU A CA 1
ATOM 682 C C . LEU A 1 94 ? 5.314 -5.640 -3.752 1.00 81.94 94 LEU A C 1
ATOM 684 O O . LEU A 1 94 ? 4.643 -5.728 -2.725 1.00 81.94 94 LEU A O 1
ATOM 688 N N . ILE A 1 95 ? 4.885 -6.152 -4.908 1.00 81.50 95 ILE A N 1
ATOM 689 C CA . ILE A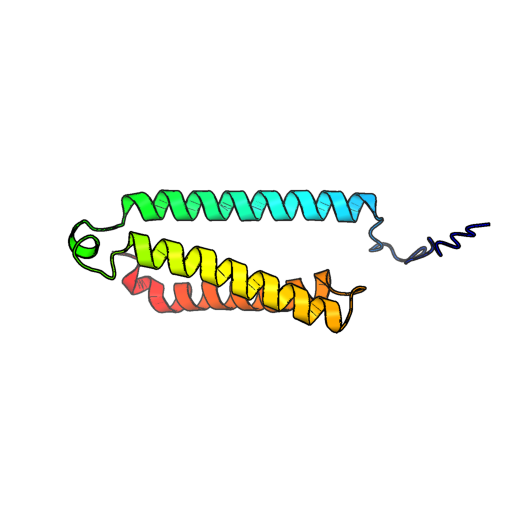 1 95 ? 3.584 -6.820 -5.058 1.00 81.50 95 ILE A CA 1
ATOM 690 C C . ILE A 1 95 ? 3.548 -8.160 -4.308 1.00 81.50 95 ILE A C 1
ATOM 692 O O . ILE A 1 95 ? 2.535 -8.471 -3.686 1.00 81.50 95 ILE A O 1
ATOM 696 N N . ILE A 1 96 ? 4.641 -8.934 -4.305 1.00 83.88 96 ILE A N 1
ATOM 697 C CA . ILE A 1 96 ? 4.727 -10.224 -3.589 1.00 83.88 96 ILE A CA 1
ATOM 698 C C . ILE A 1 96 ? 4.385 -10.094 -2.087 1.00 83.88 96 ILE A C 1
ATOM 700 O O . ILE A 1 96 ? 3.454 -10.767 -1.633 1.00 83.88 96 ILE A O 1
ATOM 704 N N . PRO A 1 97 ? 5.063 -9.237 -1.296 1.00 84.25 97 PRO A N 1
ATOM 705 C CA . PRO A 1 97 ? 4.715 -9.028 0.106 1.00 84.25 97 PRO A CA 1
ATOM 706 C C . PRO A 1 97 ? 3.346 -8.355 0.264 1.00 84.25 97 PRO A C 1
ATOM 708 O O . PRO A 1 97 ? 2.645 -8.654 1.226 1.00 84.25 97 PRO A O 1
ATOM 711 N N . GLY A 1 98 ? 2.914 -7.518 -0.688 1.00 83.56 98 GLY A N 1
ATOM 712 C CA . GLY A 1 98 ? 1.569 -6.933 -0.687 1.00 83.56 98 GLY A CA 1
ATOM 713 C C . GLY A 1 98 ? 0.456 -7.985 -0.762 1.00 83.56 98 GLY A C 1
ATOM 714 O O . GLY A 1 98 ? -0.488 -7.949 0.026 1.00 83.56 98 GLY A O 1
ATOM 715 N N . ILE A 1 99 ? 0.592 -8.975 -1.649 1.00 86.56 99 ILE A N 1
ATOM 716 C CA . ILE A 1 99 ? -0.352 -10.099 -1.759 1.00 86.56 99 ILE A CA 1
ATOM 717 C C . ILE A 1 99 ? -0.319 -10.957 -0.490 1.00 86.56 99 ILE A C 1
ATOM 719 O O . ILE A 1 99 ? -1.372 -11.381 -0.011 1.00 86.56 99 ILE A O 1
ATOM 723 N N . ALA A 1 100 ? 0.865 -11.184 0.086 1.00 88.00 100 ALA A N 1
ATOM 724 C CA . ALA A 1 100 ? 0.993 -11.924 1.339 1.00 88.00 100 ALA A CA 1
ATOM 725 C C . ALA A 1 100 ? 0.273 -11.215 2.500 1.00 88.00 100 ALA A C 1
ATOM 727 O O . ALA A 1 100 ? -0.480 -11.857 3.231 1.00 88.00 100 ALA A O 1
ATOM 728 N N . LEU A 1 101 ? 0.441 -9.894 2.631 1.00 86.81 101 LEU A N 1
ATOM 729 C CA . LEU A 1 101 ? -0.259 -9.085 3.633 1.00 86.81 101 LEU A CA 1
ATOM 730 C C . LEU A 1 101 ? -1.771 -9.078 3.402 1.00 86.81 101 LEU A C 1
ATOM 732 O O . LEU A 1 101 ? -2.528 -9.243 4.353 1.00 86.81 101 LEU A O 1
ATOM 736 N N . MET A 1 102 ? -2.225 -8.957 2.153 1.00 87.88 102 MET A N 1
ATOM 737 C CA . MET A 1 102 ? -3.650 -9.049 1.826 1.00 87.88 102 MET A CA 1
ATOM 738 C C . MET A 1 102 ? -4.229 -10.415 2.226 1.00 87.88 102 MET A C 1
ATOM 740 O O . MET A 1 102 ? -5.279 -10.479 2.869 1.00 87.88 102 MET A O 1
ATOM 744 N N . GLY A 1 103 ? -3.542 -11.508 1.882 1.00 91.00 103 GLY A N 1
ATOM 745 C CA . GLY A 1 103 ? -3.949 -12.863 2.251 1.00 91.00 103 GLY A CA 1
ATOM 746 C C . GLY A 1 103 ? -3.989 -13.065 3.766 1.00 91.00 103 GLY A C 1
ATOM 747 O O . GLY A 1 103 ? -4.960 -13.617 4.285 1.00 91.00 103 GLY A O 1
ATOM 748 N N . LEU A 1 104 ? -2.982 -12.553 4.479 1.00 90.19 104 LEU A N 1
ATOM 749 C CA . LEU A 1 104 ? -2.927 -12.568 5.939 1.00 90.19 104 LEU A CA 1
ATOM 750 C C . LEU A 1 104 ? -4.101 -11.796 6.556 1.00 90.19 104 LEU A C 1
ATOM 752 O O . LEU A 1 104 ? -4.770 -12.326 7.438 1.00 90.19 104 LEU A O 1
ATOM 756 N N . SER A 1 105 ? -4.398 -10.590 6.067 1.00 84.50 105 SER A N 1
ATOM 757 C CA . SER A 1 105 ? -5.533 -9.786 6.539 1.00 84.50 105 SER A CA 1
ATOM 758 C C . SER A 1 105 ? -6.856 -10.524 6.360 1.00 84.50 105 SER A C 1
ATOM 760 O O . SER A 1 105 ? -7.649 -10.611 7.296 1.00 84.50 105 SER A O 1
ATOM 762 N N . ILE A 1 106 ? -7.077 -11.132 5.191 1.00 88.00 106 ILE A N 1
ATOM 763 C CA . ILE A 1 106 ? -8.276 -11.944 4.945 1.00 88.00 106 ILE A CA 1
ATOM 764 C C . ILE A 1 106 ? -8.320 -13.141 5.900 1.00 88.00 106 ILE A C 1
ATOM 766 O O . ILE A 1 106 ? -9.380 -13.426 6.450 1.00 88.00 106 ILE A O 1
ATOM 770 N N . ALA A 1 107 ? -7.198 -13.828 6.127 1.00 90.06 107 ALA A N 1
ATOM 771 C CA . ALA A 1 107 ? -7.131 -14.972 7.033 1.00 90.06 107 ALA A CA 1
ATOM 772 C C . ALA A 1 107 ? -7.447 -14.589 8.489 1.00 90.06 107 ALA A C 1
ATOM 774 O O . ALA A 1 107 ? -8.207 -15.295 9.150 1.00 90.06 107 ALA A O 1
ATOM 775 N N . ILE A 1 108 ? -6.926 -13.455 8.967 1.00 87.94 108 ILE A N 1
ATOM 776 C CA . ILE A 1 108 ? -7.191 -12.938 10.317 1.00 87.94 108 ILE A CA 1
ATOM 777 C C . ILE A 1 108 ? -8.671 -12.598 10.477 1.00 87.94 108 ILE A C 1
ATOM 779 O O . ILE A 1 108 ? -9.291 -13.026 11.449 1.00 87.94 108 ILE A O 1
ATOM 783 N N . ILE A 1 109 ? -9.260 -11.890 9.508 1.00 86.38 109 ILE A N 1
ATOM 784 C CA . ILE A 1 109 ? -10.698 -11.601 9.530 1.00 86.38 109 ILE A CA 1
ATOM 785 C C . ILE A 1 109 ? -11.479 -12.922 9.498 1.00 86.38 109 ILE A C 1
ATOM 787 O O . ILE A 1 109 ? -12.387 -13.100 10.302 1.00 86.38 109 ILE A O 1
ATOM 791 N N . ARG A 1 110 ? -11.081 -13.883 8.642 1.00 85.81 110 ARG A N 1
ATOM 792 C CA . ARG A 1 110 ? -11.683 -15.229 8.570 1.00 85.81 110 ARG A CA 1
ATOM 793 C C . ARG A 1 110 ? -11.711 -15.951 9.908 1.00 85.81 110 ARG A C 1
ATOM 795 O O . ARG A 1 110 ? -12.724 -16.564 10.229 1.00 85.81 110 ARG A O 1
ATOM 802 N N . TRP A 1 111 ? -10.624 -15.879 10.663 1.00 87.94 111 TRP A N 1
ATOM 803 C CA . TRP A 1 111 ? -10.530 -16.515 11.971 1.00 87.94 111 TRP A CA 1
ATOM 804 C C . TRP A 1 111 ? -11.371 -15.774 13.018 1.00 87.94 111 TRP A C 1
ATOM 806 O O . TRP A 1 111 ? -12.054 -16.399 13.821 1.00 87.94 111 TRP A O 1
ATOM 816 N N . ASN A 1 112 ? -11.379 -14.444 12.978 1.00 84.81 112 ASN A N 1
ATOM 817 C CA . ASN A 1 112 ? -11.981 -13.620 14.020 1.00 84.81 112 ASN A CA 1
ATOM 818 C C . ASN A 1 112 ? -13.397 -13.111 13.684 1.00 84.81 112 ASN A C 1
ATOM 820 O O . ASN A 1 112 ? -13.887 -12.212 14.368 1.00 84.81 112 ASN A O 1
ATOM 824 N N . TYR A 1 113 ? -14.064 -13.655 12.652 1.00 74.19 113 TYR A N 1
ATOM 825 C CA . TYR A 1 113 ? -15.406 -13.208 12.233 1.00 74.19 113 TYR A CA 1
ATOM 826 C C . TYR A 1 113 ? -16.433 -13.280 13.363 1.00 74.19 113 TYR A C 1
ATOM 828 O O . TYR A 1 113 ? -17.270 -12.388 13.451 1.00 74.19 113 TYR A O 1
ATOM 836 N N . GLU A 1 114 ? -16.366 -14.286 14.241 1.00 67.81 114 GLU A N 1
ATOM 837 C CA . GLU A 1 114 ? -17.309 -14.400 15.365 1.00 67.81 114 GLU A CA 1
ATOM 838 C C . GLU A 1 114 ? -17.211 -13.222 16.348 1.00 67.81 114 GLU A C 1
ATOM 840 O O . GLU A 1 114 ? -18.211 -12.842 16.945 1.00 67.81 114 GLU A O 1
ATOM 845 N N . LEU A 1 115 ? -16.039 -12.590 16.471 1.00 61.91 115 LEU A N 1
ATOM 846 C CA . LEU A 1 115 ? -15.826 -11.405 17.312 1.00 61.91 115 LEU A CA 1
ATOM 847 C C . LEU A 1 115 ? -16.284 -10.096 16.646 1.00 61.91 115 LEU A C 1
ATOM 849 O O . LEU A 1 115 ? -16.494 -9.105 17.339 1.00 61.91 115 LEU A O 1
ATOM 853 N N . LEU A 1 116 ? -16.406 -10.079 15.314 1.00 59.09 116 LEU A N 1
ATOM 854 C CA . LEU A 1 116 ? -16.781 -8.906 14.509 1.00 59.09 116 LEU A CA 1
ATOM 855 C C . LEU A 1 116 ? -18.266 -8.895 14.110 1.00 59.09 116 LEU A C 1
ATOM 857 O O . LEU A 1 116 ? -18.755 -7.867 13.654 1.00 59.09 116 LEU A O 1
ATOM 861 N N . ALA A 1 117 ? -18.969 -10.023 14.245 1.00 58.31 117 ALA A N 1
ATOM 862 C CA . ALA A 1 117 ? -20.377 -10.185 13.875 1.00 58.31 117 ALA A CA 1
ATOM 863 C C . ALA A 1 117 ? -21.377 -9.796 14.989 1.00 58.31 117 ALA A C 1
ATOM 865 O O . ALA A 1 117 ? -22.548 -10.167 14.899 1.00 58.31 117 ALA A O 1
ATOM 866 N N . VAL A 1 118 ? -20.920 -9.081 16.026 1.00 47.16 118 VAL A N 1
ATOM 867 C CA . VAL A 1 118 ? -21.756 -8.531 17.113 1.00 47.16 118 VAL A CA 1
ATOM 868 C C . VAL A 1 118 ? -22.327 -7.172 16.730 1.00 47.16 118 VAL A C 1
ATOM 870 O O . VAL A 1 118 ? -21.546 -6.324 16.244 1.00 47.16 118 VAL A O 1
#

pLDDT: mean 75.91, std 14.4, range [38.59, 93.06]

Organism: Thalassiosira oceanica (NCBI:txid159749)

Radius of gyration: 20.48 Å; Cα contacts (8 Å, |Δi|>4): 19; chains: 1; bounding box: 49×31×58 Å